Protein AF-M5TJN1-F1 (afdb_monomer)

Solvent-accessible surface area (backbone atoms only — not comparable to full-atom values): 5564 Å² total; per-residue (Å²): 117,51,78,50,68,76,86,79,64,34,39,37,39,43,42,77,52,97,48,26,42,42,32,44,28,26,47,66,86,42,92,54,30,13,76,80,42,89,74,67,47,61,48,73,46,57,64,73,64,58,58,75,75,43,52,65,66,78,66,35,85,92,54,64,68,77,66,34,54,50,44,39,34,28,45,74,90,48,97,54,77,46,61,45,79,52,87,73,68,94,88,123

Nearest PDB structures (foldseek):
  5o3x-assembly1_A  TM=6.862E-01  e=8.440E+00  Gypsophila vaccaria
  2jfd-assembly2_B  TM=2.759E-01  e=2.138E+00  Homo sapiens

Structure (mmCIF, N/CA/C/O backbone):
data_AF-M5TJN1-F1
#
_entry.id   AF-M5TJN1-F1
#
loop_
_atom_site.group_PDB
_atom_site.id
_atom_site.type_symbol
_atom_site.label_atom_id
_atom_site.label_alt_id
_atom_site.label_c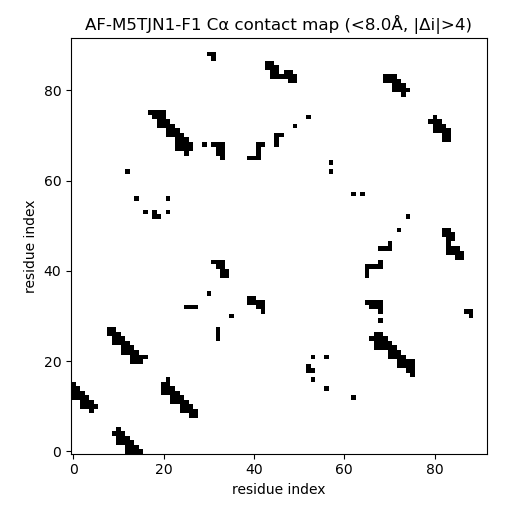omp_id
_atom_site.label_asym_id
_atom_site.label_entity_id
_atom_site.label_seq_id
_atom_site.pdbx_PDB_ins_code
_atom_site.Cartn_x
_atom_site.Cartn_y
_atom_site.Cartn_z
_atom_site.occupancy
_atom_site.B_iso_or_equiv
_atom_site.auth_seq_id
_atom_site.auth_comp_id
_atom_site.auth_asym_id
_atom_site.auth_atom_id
_atom_site.pdbx_PDB_model_num
ATOM 1 N N . MET A 1 1 ? 5.744 -6.342 14.456 1.00 79.06 1 MET A N 1
ATOM 2 C CA . MET A 1 1 ? 5.882 -6.359 12.987 1.00 79.06 1 MET A CA 1
ATOM 3 C C . MET A 1 1 ? 6.163 -7.782 12.550 1.00 79.06 1 MET A C 1
ATOM 5 O O . MET A 1 1 ? 6.899 -8.470 13.249 1.00 79.06 1 MET A O 1
ATOM 9 N N . SER A 1 2 ? 5.587 -8.202 11.429 1.00 87.06 2 SER A N 1
ATOM 10 C CA . SER A 1 2 ? 5.869 -9.500 10.807 1.00 87.06 2 SER A CA 1
ATOM 11 C C . SER A 1 2 ? 6.205 -9.292 9.335 1.00 87.06 2 SER A C 1
ATOM 13 O O . SER A 1 2 ? 5.605 -8.429 8.695 1.00 87.06 2 SER A O 1
ATOM 15 N N . ALA A 1 3 ? 7.150 -10.071 8.811 1.00 89.50 3 ALA A N 1
ATOM 16 C CA . ALA A 1 3 ? 7.559 -10.039 7.411 1.00 89.50 3 ALA A CA 1
ATOM 17 C C . ALA A 1 3 ? 7.385 -11.424 6.782 1.00 89.50 3 ALA A C 1
ATOM 19 O O . ALA A 1 3 ? 7.702 -12.435 7.409 1.00 89.50 3 ALA A O 1
ATOM 20 N N . ILE A 1 4 ? 6.906 -11.457 5.543 1.00 93.19 4 ILE A N 1
ATOM 21 C CA . ILE A 1 4 ? 6.813 -12.659 4.717 1.00 93.19 4 ILE A CA 1
ATOM 22 C C . ILE A 1 4 ? 7.595 -12.372 3.441 1.00 93.19 4 ILE A C 1
ATOM 24 O O . ILE A 1 4 ? 7.367 -11.356 2.789 1.00 93.19 4 ILE A O 1
ATOM 28 N N . LYS A 1 5 ? 8.527 -13.261 3.101 1.00 93.25 5 LYS A N 1
ATOM 29 C CA . LYS A 1 5 ? 9.319 -13.193 1.872 1.00 93.25 5 LYS A CA 1
ATOM 30 C C . LYS A 1 5 ? 9.207 -14.530 1.162 1.00 93.25 5 LYS A C 1
ATOM 32 O O . LYS A 1 5 ? 9.377 -15.564 1.806 1.00 93.25 5 LYS A O 1
ATOM 37 N N . ASN A 1 6 ? 8.946 -14.522 -0.141 1.00 92.56 6 ASN A N 1
ATOM 38 C CA . ASN A 1 6 ? 8.830 -15.768 -0.909 1.00 92.56 6 ASN A CA 1
ATOM 39 C C . ASN A 1 6 ? 10.187 -16.320 -1.394 1.00 92.56 6 ASN A C 1
ATOM 41 O O . ASN A 1 6 ? 10.236 -17.385 -2.002 1.00 92.56 6 ASN A O 1
ATOM 45 N N . GLY A 1 7 ? 11.284 -15.594 -1.150 1.00 92.12 7 GLY A N 1
ATOM 46 C CA . GLY A 1 7 ? 12.628 -15.957 -1.615 1.00 92.12 7 GLY A CA 1
ATOM 47 C C . GLY A 1 7 ? 12.880 -15.701 -3.106 1.00 92.12 7 GLY A C 1
ATOM 48 O O . GLY A 1 7 ? 13.975 -15.979 -3.581 1.00 92.12 7 GLY A O 1
ATOM 49 N N . CYS A 1 8 ? 11.902 -15.148 -3.826 1.00 92.00 8 CYS A N 1
ATOM 50 C CA . CYS A 1 8 ? 11.947 -14.857 -5.262 1.00 92.00 8 CYS A CA 1
ATOM 51 C C . CYS A 1 8 ? 11.708 -13.367 -5.575 1.00 92.00 8 CYS A C 1
ATOM 53 O O . CYS A 1 8 ? 11.427 -13.013 -6.714 1.00 92.00 8 CYS A O 1
ATOM 55 N N . GLY A 1 9 ? 11.838 -12.495 -4.571 1.00 91.25 9 GLY A N 1
ATOM 56 C CA . GLY A 1 9 ? 11.747 -11.041 -4.727 1.00 91.25 9 GLY A CA 1
ATOM 57 C C . GLY A 1 9 ? 10.449 -10.410 -4.22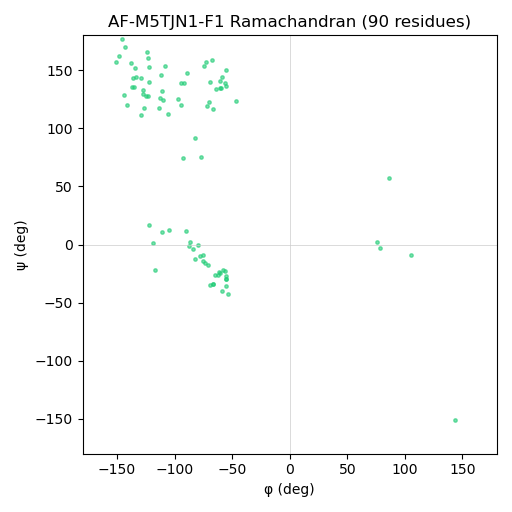6 1.00 91.25 9 GLY A C 1
ATOM 58 O O . GLY A 1 9 ? 10.414 -9.188 -4.127 1.00 91.25 9 GLY A O 1
ATOM 59 N N . ASP A 1 10 ? 9.429 -11.191 -3.851 1.00 95.81 10 ASP A N 1
ATOM 60 C CA . ASP A 1 10 ? 8.201 -10.628 -3.281 1.00 95.81 10 ASP A CA 1
ATOM 61 C C . ASP A 1 10 ? 8.275 -10.553 -1.758 1.00 95.81 10 ASP A C 1
ATOM 63 O O . ASP A 1 10 ? 8.722 -11.488 -1.075 1.00 95.81 10 ASP A O 1
ATOM 67 N N . GLU A 1 11 ? 7.780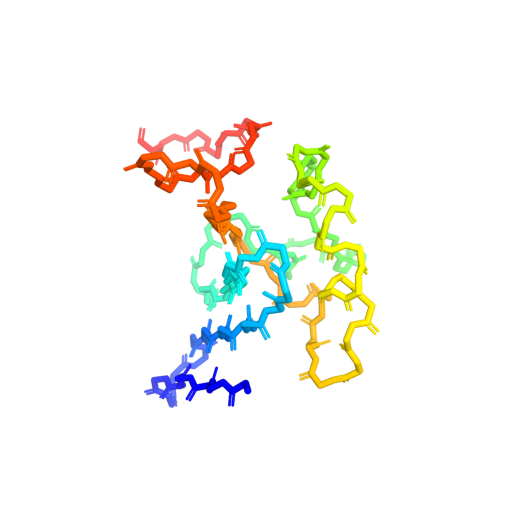 -9.440 -1.226 1.00 96.06 11 GLU A N 1
ATOM 68 C CA . GLU A 1 11 ? 7.819 -9.128 0.194 1.00 96.06 11 GLU A CA 1
ATOM 69 C C . GLU A 1 11 ? 6.484 -8.565 0.679 1.00 96.06 11 GLU A C 1
ATOM 71 O O . GLU A 1 11 ? 5.825 -7.779 0.001 1.00 96.06 11 GLU A O 1
ATOM 76 N N . LEU A 1 12 ? 6.106 -8.927 1.899 1.00 95.44 12 LEU A N 1
ATOM 77 C CA . LEU A 1 12 ? 4.969 -8.356 2.605 1.00 95.44 12 LEU A CA 1
ATOM 78 C C . LEU A 1 12 ? 5.371 -8.052 4.040 1.00 95.44 12 LEU A C 1
ATOM 80 O O . LEU A 1 12 ? 5.971 -8.888 4.718 1.00 95.44 12 LEU A O 1
ATOM 84 N N . PHE A 1 13 ? 4.987 -6.875 4.519 1.00 96.06 13 PHE A N 1
ATOM 85 C CA . PHE A 1 13 ? 5.212 -6.458 5.892 1.00 96.06 13 PHE A CA 1
ATOM 86 C C . PHE A 1 13 ? 3.915 -5.993 6.535 1.00 96.06 13 PHE A C 1
ATOM 88 O O . PHE A 1 13 ? 3.229 -5.133 5.990 1.00 96.06 13 PHE A O 1
ATOM 95 N N . ALA A 1 14 ? 3.615 -6.528 7.718 1.00 96.56 14 ALA A N 1
ATOM 96 C CA . ALA A 1 14 ? 2.473 -6.126 8.531 1.00 96.56 14 ALA A CA 1
ATOM 97 C C . ALA A 1 14 ? 2.935 -5.384 9.795 1.00 96.56 14 ALA A C 1
ATOM 99 O O . ALA A 1 14 ? 3.713 -5.915 10.604 1.00 96.56 14 ALA A O 1
ATOM 100 N N . HIS A 1 15 ? 2.421 -4.169 9.985 1.00 97.12 15 HIS A N 1
ATOM 101 C CA . HIS A 1 15 ? 2.619 -3.334 11.165 1.00 97.12 15 HIS A CA 1
ATOM 102 C C . HIS A 1 15 ? 1.292 -3.163 11.904 1.00 97.12 15 HIS A C 1
ATOM 104 O O . HIS A 1 15 ? 0.330 -2.603 11.385 1.00 97.12 15 HIS A O 1
ATOM 110 N N . PHE A 1 16 ? 1.250 -3.650 13.140 1.00 95.75 16 PHE A N 1
ATOM 111 C CA . PHE A 1 16 ? 0.144 -3.406 14.056 1.00 95.75 16 PHE A CA 1
ATOM 112 C C . PHE A 1 16 ? 0.493 -2.207 14.927 1.00 95.75 16 PHE A C 1
ATOM 114 O O . PHE A 1 16 ? 1.494 -2.235 15.643 1.00 95.75 16 PHE A O 1
ATOM 121 N N . VAL A 1 17 ? -0.333 -1.174 14.852 1.00 94.69 17 VAL A N 1
ATOM 122 C CA . VAL A 1 17 ? -0.225 0.059 15.635 1.00 94.69 17 VAL A CA 1
ATOM 123 C C . VAL A 1 17 ? -1.540 0.282 16.390 1.00 94.69 17 VAL A C 1
ATOM 125 O O . VAL A 1 17 ? -2.545 -0.341 16.046 1.00 94.69 17 VAL A O 1
ATOM 128 N N . PRO A 1 18 ? -1.603 1.179 17.391 1.00 96.25 18 PRO A N 1
ATOM 129 C CA . PRO A 1 18 ? -2.854 1.431 18.115 1.00 96.25 18 PRO A CA 1
ATOM 130 C C . PRO A 1 18 ? -4.040 1.821 17.214 1.00 96.25 18 PRO A C 1
ATOM 132 O O . PRO A 1 18 ? -5.183 1.517 17.540 1.00 96.25 18 PRO A O 1
ATOM 135 N N . GLY A 1 19 ? -3.771 2.463 16.071 1.00 95.38 19 GLY A N 1
ATOM 136 C CA . GLY A 1 19 ? -4.786 2.839 15.083 1.00 95.38 19 GLY A CA 1
ATOM 137 C C . GLY A 1 19 ? -5.314 1.693 14.2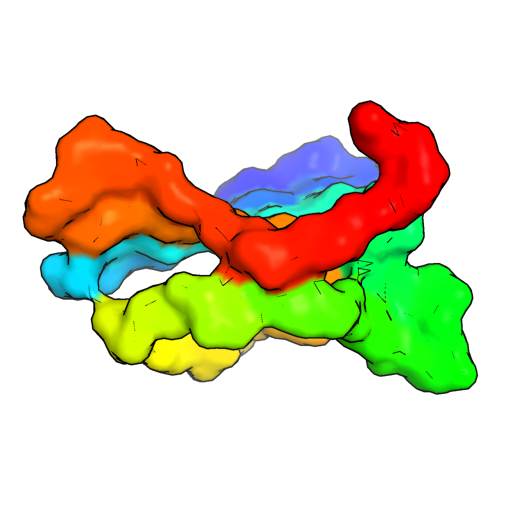14 1.00 95.38 19 GLY A C 1
ATOM 138 O O . GLY A 1 19 ? -6.347 1.869 13.575 1.00 95.38 19 GLY A O 1
ATOM 139 N N . GLY A 1 20 ? -4.654 0.528 14.185 1.00 97.62 20 GLY A N 1
ATOM 140 C CA . GLY A 1 20 ? -5.076 -0.619 13.379 1.00 97.62 20 GLY A CA 1
ATOM 141 C C . GLY A 1 20 ? -3.919 -1.425 12.790 1.00 97.62 20 GLY A C 1
ATOM 142 O O . GLY A 1 20 ? -2.822 -1.487 13.349 1.00 97.62 20 GLY A O 1
ATOM 143 N N . CYS A 1 21 ? -4.165 -2.052 11.642 1.00 97.81 21 CYS A N 1
ATOM 144 C CA . CYS A 1 21 ? -3.159 -2.808 10.902 1.00 97.81 21 CYS A CA 1
ATOM 145 C C . CYS A 1 21 ? -2.848 -2.118 9.575 1.00 97.81 21 CYS A C 1
ATOM 147 O O . CYS A 1 21 ? -3.754 -1.867 8.782 1.00 97.81 21 CYS A O 1
ATOM 149 N N . PHE A 1 22 ? -1.568 -1.853 9.335 1.00 98.00 22 PHE A N 1
ATOM 150 C CA . PHE A 1 22 ? -1.044 -1.391 8.059 1.00 98.00 22 PHE A CA 1
ATOM 151 C C . PHE A 1 22 ? -0.194 -2.490 7.439 1.00 98.00 22 PHE A C 1
ATOM 153 O O . PHE A 1 22 ? 0.669 -3.072 8.101 1.00 98.00 22 PHE A O 1
ATOM 160 N N . ILE A 1 23 ? -0.425 -2.765 6.163 1.00 97.75 23 ILE A N 1
ATOM 161 C CA . ILE A 1 23 ? 0.340 -3.736 5.398 1.00 97.75 23 ILE A CA 1
ATOM 162 C C . ILE A 1 23 ? 0.880 -3.037 4.161 1.00 97.75 23 ILE A C 1
ATOM 164 O O . ILE A 1 23 ? 0.118 -2.456 3.389 1.00 97.75 23 ILE A O 1
ATOM 168 N N . LYS A 1 24 ? 2.190 -3.149 3.948 1.00 96.81 24 LYS A N 1
ATOM 169 C CA . LYS A 1 24 ? 2.813 -2.814 2.668 1.00 96.81 24 LYS A CA 1
ATOM 170 C C . LYS A 1 24 ? 3.337 -4.074 2.007 1.00 96.81 24 LYS A C 1
ATOM 172 O O . LYS A 1 24 ? 3.816 -4.986 2.687 1.00 96.81 24 LYS A O 1
ATOM 177 N N . GLY A 1 25 ? 3.276 -4.113 0.687 1.00 97.19 25 GLY A N 1
ATOM 178 C CA . GLY A 1 25 ? 3.844 -5.210 -0.072 1.00 97.19 25 GLY A CA 1
ATOM 179 C C . GLY A 1 25 ? 4.586 -4.741 -1.305 1.00 97.19 25 GLY A C 1
ATOM 180 O O . GLY A 1 25 ? 4.350 -3.656 -1.842 1.00 97.19 25 GLY A O 1
ATOM 181 N N . PHE A 1 26 ? 5.505 -5.592 -1.724 1.00 97.56 26 PHE A N 1
ATOM 182 C CA . PHE A 1 26 ? 6.299 -5.454 -2.922 1.00 97.56 26 PHE A CA 1
ATOM 183 C C . PHE A 1 26 ? 6.155 -6.735 -3.734 1.00 97.56 26 PHE A C 1
ATOM 185 O O . PHE A 1 26 ? 6.518 -7.811 -3.265 1.00 97.56 26 PHE A O 1
ATOM 192 N N . ALA A 1 27 ? 5.604 -6.605 -4.935 1.00 96.31 27 ALA A N 1
ATOM 193 C CA . ALA A 1 27 ? 5.564 -7.659 -5.933 1.00 96.31 27 ALA A CA 1
ATOM 194 C C . ALA A 1 27 ? 6.591 -7.325 -7.020 1.00 96.31 27 ALA A C 1
ATOM 196 O O . ALA A 1 27 ? 6.428 -6.346 -7.756 1.00 96.31 27 ALA A O 1
ATOM 197 N N . HIS A 1 28 ? 7.653 -8.123 -7.107 1.00 92.88 28 HIS A N 1
ATOM 198 C CA . HIS A 1 28 ? 8.811 -7.867 -7.960 1.00 92.88 28 HIS A CA 1
ATOM 199 C C . HIS A 1 28 ? 8.422 -7.757 -9.440 1.00 92.88 28 HIS A C 1
ATOM 201 O O . HIS A 1 28 ? 8.890 -6.867 -10.150 1.00 92.88 28 HIS A O 1
ATOM 207 N N . GLU A 1 29 ? 7.496 -8.610 -9.880 1.00 93.38 29 GLU A N 1
ATOM 208 C CA . GLU A 1 29 ? 7.013 -8.674 -11.263 1.00 93.38 29 GLU A CA 1
ATOM 209 C C . GLU A 1 29 ? 5.850 -7.707 -11.559 1.00 93.38 29 GLU A C 1
ATOM 211 O O . GLU A 1 29 ? 5.336 -7.669 -12.679 1.00 93.38 29 GLU A O 1
ATOM 216 N N . SER A 1 30 ? 5.422 -6.898 -10.580 1.00 94.69 30 SER A N 1
ATOM 217 C CA . SER A 1 30 ? 4.279 -5.997 -10.750 1.00 94.69 30 SER A CA 1
ATOM 218 C C . SER A 1 30 ? 4.506 -4.984 -11.865 1.00 94.69 30 SER A C 1
ATOM 220 O O . SER A 1 30 ? 5.567 -4.367 -11.995 1.00 94.69 30 SER A O 1
ATOM 222 N N . LYS A 1 31 ? 3.450 -4.708 -12.636 1.00 93.81 31 LYS A N 1
ATOM 223 C CA . LYS A 1 31 ? 3.491 -3.625 -13.619 1.00 93.81 31 LYS A CA 1
ATOM 224 C C . LYS A 1 31 ? 3.648 -2.247 -12.982 1.00 93.81 31 LYS A C 1
ATOM 226 O O . LYS A 1 31 ? 4.203 -1.374 -13.645 1.00 93.81 31 LYS A O 1
ATOM 231 N N . MET A 1 32 ? 3.206 -2.094 -11.737 1.00 95.06 32 MET A N 1
ATOM 232 C CA . MET A 1 32 ? 3.290 -0.867 -10.944 1.00 95.06 32 MET A CA 1
ATOM 233 C C . MET A 1 32 ? 4.587 -0.787 -10.121 1.00 95.06 32 MET A C 1
ATOM 235 O O . MET A 1 32 ? 4.713 0.066 -9.246 1.00 95.06 32 MET A O 1
ATOM 239 N N . THR A 1 33 ? 5.563 -1.669 -10.378 1.00 95.75 33 THR A N 1
ATOM 240 C CA . THR A 1 33 ? 6.840 -1.659 -9.658 1.00 95.75 33 THR A CA 1
ATOM 241 C C . THR A 1 33 ? 7.607 -0.342 -9.851 1.00 95.75 33 THR A C 1
ATOM 243 O O . THR A 1 33 ? 7.754 0.125 -10.989 1.00 95.75 33 THR A O 1
ATOM 246 N N . PRO A 1 34 ? 8.155 0.251 -8.772 1.00 96.44 34 PRO A N 1
ATOM 247 C CA . PRO A 1 34 ? 8.921 1.494 -8.849 1.00 96.44 34 PRO A CA 1
ATOM 248 C C . PRO A 1 34 ? 10.182 1.374 -9.708 1.00 96.44 34 PRO A C 1
ATOM 250 O O . PRO A 1 34 ? 10.656 2.363 -10.268 1.00 96.44 34 PRO A O 1
ATOM 253 N N . PHE A 1 35 ? 10.701 0.155 -9.861 1.00 95.69 35 PHE A N 1
ATOM 254 C CA . PHE A 1 35 ? 11.932 -0.141 -10.592 1.00 95.69 35 PHE A CA 1
ATOM 255 C C . PHE A 1 35 ? 11.766 -0.191 -12.119 1.00 95.69 35 PHE A C 1
ATOM 257 O O . PHE A 1 35 ? 12.748 -0.382 -12.832 1.00 95.69 35 PHE A O 1
ATOM 264 N N . LYS A 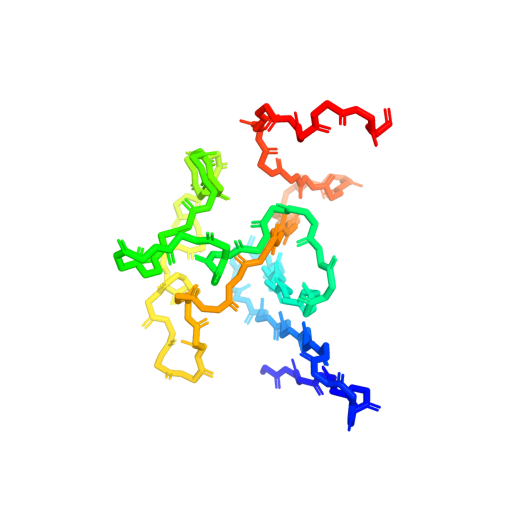1 36 ? 10.554 0.023 -12.654 1.00 93.19 36 LYS A N 1
ATOM 265 C CA . LYS A 1 36 ? 10.347 0.214 -14.104 1.00 93.19 36 LYS A CA 1
ATOM 266 C C . LYS A 1 36 ? 10.807 1.580 -14.616 1.00 93.19 36 LYS A C 1
ATOM 268 O O . LYS A 1 36 ? 10.924 1.763 -15.827 1.00 93.19 36 LYS A O 1
ATOM 273 N N . ARG A 1 37 ? 11.024 2.547 -13.722 1.00 92.06 37 ARG A N 1
ATOM 274 C CA . ARG A 1 37 ? 11.492 3.901 -14.047 1.00 92.06 37 ARG A CA 1
ATOM 275 C C . ARG A 1 37 ? 12.944 4.069 -13.596 1.00 92.06 37 ARG A C 1
ATOM 277 O O . ARG A 1 37 ? 13.387 3.400 -12.666 1.00 92.06 37 ARG A O 1
ATOM 284 N N . ASN A 1 38 ? 13.680 4.961 -14.260 1.00 93.44 38 ASN A N 1
ATOM 285 C CA . ASN A 1 38 ? 15.037 5.341 -13.867 1.00 93.44 38 ASN A CA 1
ATOM 286 C C . ASN A 1 38 ? 15.144 6.880 -13.785 1.00 93.44 38 ASN A C 1
ATOM 288 O O . ASN A 1 38 ? 15.063 7.526 -14.834 1.00 93.44 38 ASN A O 1
ATOM 292 N N . PRO A 1 39 ? 15.303 7.477 -12.586 1.00 94.38 39 PRO A N 1
ATOM 293 C CA . PRO A 1 39 ? 15.445 6.811 -11.283 1.00 94.38 39 PRO A CA 1
ATOM 294 C C . PRO A 1 39 ? 14.161 6.076 -10.839 1.00 94.38 39 PRO A C 1
ATOM 296 O O . PRO A 1 39 ? 13.081 6.405 -11.341 1.00 94.38 39 PRO A O 1
ATOM 299 N N . PRO A 1 40 ? 14.255 5.093 -9.915 1.00 96.38 40 PRO A N 1
ATOM 300 C CA . PRO A 1 40 ? 13.083 4.418 -9.368 1.00 96.38 40 PRO A CA 1
ATOM 301 C C . PRO A 1 40 ? 12.093 5.413 -8.769 1.00 96.38 40 PRO A C 1
ATOM 303 O O . PRO A 1 40 ? 12.483 6.339 -8.055 1.00 96.38 40 PRO A O 1
ATOM 306 N N . GLN A 1 41 ? 10.810 5.215 -9.050 1.00 96.88 41 GLN A N 1
ATOM 307 C CA . GLN A 1 41 ? 9.755 6.104 -8.580 1.00 96.88 41 GLN A CA 1
ATOM 308 C C . GLN A 1 41 ? 8.510 5.298 -8.242 1.00 96.88 41 GLN A C 1
ATOM 310 O O . GLN A 1 41 ? 8.026 4.532 -9.071 1.00 96.88 41 GLN A O 1
ATOM 315 N N . LEU A 1 42 ? 7.983 5.509 -7.037 1.00 97.00 42 LEU A N 1
ATOM 316 C CA . LEU A 1 42 ? 6.735 4.905 -6.583 1.00 97.00 42 LEU A CA 1
ATOM 317 C C . LEU A 1 42 ? 5.582 5.211 -7.538 1.00 97.00 42 LEU A C 1
ATOM 319 O O . LEU A 1 42 ? 5.550 6.258 -8.194 1.00 97.00 42 LEU A O 1
ATOM 323 N N . TRP A 1 43 ? 4.628 4.285 -7.591 1.00 96.56 43 TRP A N 1
ATOM 324 C CA . TRP A 1 43 ? 3.418 4.497 -8.364 1.00 96.56 43 TRP A CA 1
ATOM 325 C C . TRP A 1 43 ? 2.666 5.736 -7.842 1.00 96.56 43 TRP A C 1
ATOM 327 O O . TRP A 1 43 ? 2.564 5.906 -6.621 1.00 96.56 43 TRP A O 1
ATOM 337 N N . PRO A 1 44 ? 2.181 6.631 -8.723 1.00 96.06 44 PRO A N 1
ATOM 338 C CA . PRO A 1 44 ? 1.472 7.832 -8.292 1.00 96.06 44 PRO A CA 1
ATOM 339 C C . PRO A 1 44 ? 0.266 7.499 -7.406 1.00 96.06 44 PRO A C 1
ATOM 341 O O . PRO A 1 44 ? -0.454 6.542 -7.676 1.00 96.06 44 PRO A O 1
ATOM 344 N N . GLY A 1 45 ? 0.061 8.278 -6.343 1.00 96.12 45 GLY A N 1
ATOM 345 C CA . GLY A 1 45 ? -1.076 8.118 -5.433 1.00 96.12 45 GLY A CA 1
ATOM 346 C C . GLY A 1 45 ? -0.961 6.979 -4.413 1.00 96.12 45 GLY A C 1
ATOM 347 O O . GLY A 1 45 ? -1.835 6.839 -3.563 1.00 96.12 45 GLY A O 1
ATOM 348 N N . LEU A 1 46 ? 0.111 6.173 -4.446 1.00 96.44 46 LEU A N 1
ATOM 349 C CA . LEU A 1 46 ? 0.212 4.934 -3.662 1.00 96.44 46 LEU A CA 1
ATOM 350 C C . LEU A 1 46 ? 0.006 5.115 -2.152 1.00 96.44 46 LEU A C 1
ATOM 352 O O . LEU A 1 46 ? -0.431 4.176 -1.495 1.00 96.44 46 LEU A O 1
ATOM 356 N N . PHE A 1 47 ? 0.292 6.290 -1.593 1.00 96.75 47 PHE A N 1
ATOM 357 C CA . PHE A 1 47 ? 0.113 6.559 -0.164 1.00 96.75 47 PHE A CA 1
ATOM 358 C C . PHE A 1 47 ? -0.885 7.683 0.139 1.00 96.75 47 PHE A C 1
ATOM 360 O O . PHE A 1 47 ? -1.104 7.984 1.310 1.00 96.75 47 PHE A O 1
ATOM 367 N N . ASP A 1 48 ? -1.505 8.287 -0.876 1.00 96.38 48 ASP A N 1
ATOM 368 C CA . ASP A 1 48 ? -2.288 9.521 -0.716 1.00 96.38 48 ASP A CA 1
ATOM 369 C C . ASP A 1 48 ? -3.552 9.295 0.128 1.00 96.38 48 ASP A C 1
ATOM 371 O O . ASP A 1 48 ? -3.937 10.154 0.921 1.00 96.38 48 ASP A O 1
ATOM 375 N N . SER A 1 49 ? -4.161 8.110 0.016 1.00 96.69 49 SER A N 1
ATOM 376 C CA . SER A 1 49 ? -5.353 7.726 0.786 1.00 96.69 49 SER A CA 1
ATOM 377 C C . SER A 1 49 ? -5.031 7.100 2.151 1.00 96.69 49 SER A C 1
ATOM 379 O O . SER A 1 49 ? -5.956 6.736 2.879 1.00 96.69 49 SER A O 1
ATOM 381 N N . VAL A 1 50 ? -3.751 6.934 2.520 1.00 97.12 50 VAL A N 1
ATOM 382 C CA . VAL A 1 50 ? -3.370 6.265 3.775 1.00 97.12 50 VAL A CA 1
ATOM 383 C C . VAL A 1 50 ? -3.742 7.153 4.971 1.00 97.12 50 VAL A C 1
ATOM 385 O O . VAL A 1 50 ? -3.252 8.279 5.081 1.00 97.12 50 VAL A O 1
ATOM 388 N N . PRO A 1 51 ? -4.559 6.664 5.924 1.00 97.25 51 PRO A N 1
ATOM 389 C CA . PRO A 1 51 ? -4.946 7.446 7.090 1.00 97.25 51 PRO A CA 1
ATOM 390 C C . PRO A 1 51 ? -3.748 7.903 7.926 1.00 97.25 51 PRO A C 1
ATOM 392 O O . PRO A 1 51 ? -2.814 7.138 8.175 1.00 97.25 51 PRO A O 1
ATOM 395 N N . ASN A 1 52 ? -3.836 9.110 8.494 1.00 96.62 52 ASN A N 1
ATOM 396 C CA . ASN A 1 52 ? -2.795 9.671 9.365 1.00 96.62 52 ASN A CA 1
ATOM 397 C C . ASN A 1 52 ? -2.479 8.791 10.597 1.00 96.62 52 ASN A C 1
ATOM 399 O O . ASN A 1 52 ? -1.381 8.857 11.147 1.00 96.62 52 ASN A O 1
ATOM 403 N N . ALA A 1 53 ? -3.404 7.913 11.004 1.00 97.06 53 ALA A N 1
ATOM 404 C CA . ALA A 1 53 ? -3.167 6.896 12.033 1.00 97.06 53 ALA A CA 1
ATOM 405 C C . ALA A 1 53 ? -1.969 5.971 11.716 1.00 97.06 53 ALA A C 1
ATOM 407 O O . ALA A 1 53 ? -1.365 5.412 12.631 1.00 97.06 53 ALA A O 1
ATOM 408 N N . PHE A 1 54 ? -1.593 5.849 10.439 1.00 97.50 54 PHE A N 1
ATOM 409 C CA . PHE A 1 54 ? -0.466 5.050 9.959 1.00 97.50 54 PHE A CA 1
ATOM 410 C C . PHE A 1 54 ? 0.757 5.886 9.559 1.00 97.50 54 PHE A C 1
ATOM 412 O O . PHE A 1 54 ? 1.704 5.339 8.999 1.00 97.50 54 PHE A O 1
ATOM 419 N N . ALA A 1 55 ? 0.817 7.179 9.906 1.00 95.19 55 ALA A N 1
ATOM 420 C CA . ALA A 1 55 ? 1.984 8.025 9.623 1.00 95.19 55 ALA A CA 1
ATOM 421 C C . ALA A 1 55 ? 3.293 7.436 10.187 1.00 95.19 55 ALA A C 1
ATOM 423 O O . ALA A 1 55 ? 4.336 7.496 9.541 1.00 95.19 55 ALA A O 1
ATOM 424 N N . HIS A 1 56 ? 3.234 6.786 11.355 1.00 93.75 56 HIS A N 1
ATOM 425 C CA . HIS A 1 56 ? 4.379 6.067 11.926 1.00 93.75 56 HIS A CA 1
ATOM 426 C C . HIS A 1 56 ? 4.780 4.846 11.091 1.00 93.75 56 HIS A C 1
ATOM 428 O O . HIS A 1 56 ? 5.959 4.541 10.990 1.00 93.75 56 HIS A O 1
ATOM 434 N N . SER A 1 57 ? 3.819 4.164 10.459 1.00 95.94 57 SER A N 1
ATOM 435 C CA . SER A 1 57 ? 4.107 3.022 9.584 1.00 95.94 57 SER A CA 1
ATOM 436 C C . SER A 1 57 ? 4.808 3.451 8.295 1.00 95.94 57 SER A C 1
ATOM 438 O O . SER A 1 57 ? 5.692 2.743 7.830 1.00 95.94 57 SER A O 1
ATOM 440 N N . LEU A 1 58 ? 4.474 4.626 7.750 1.00 95.00 58 LEU A N 1
ATOM 441 C CA . LEU A 1 58 ? 5.148 5.188 6.571 1.00 95.00 58 LEU A CA 1
ATOM 442 C C . LEU A 1 58 ? 6.578 5.672 6.854 1.00 95.00 58 LEU A C 1
ATOM 444 O O . LEU A 1 58 ? 7.353 5.850 5.922 1.00 95.00 58 LEU A O 1
ATOM 448 N N . ASN A 1 59 ? 6.930 5.876 8.124 1.00 94.19 59 ASN A N 1
ATOM 449 C CA . ASN A 1 59 ? 8.264 6.298 8.555 1.00 94.19 59 ASN A CA 1
ATOM 450 C C . ASN A 1 59 ? 9.014 5.192 9.317 1.00 94.19 59 ASN A C 1
ATOM 452 O O . ASN A 1 59 ? 10.039 5.467 9.936 1.00 94.19 59 ASN A O 1
ATOM 456 N N . GLU A 1 60 ? 8.500 3.960 9.309 1.00 94.38 60 GLU A N 1
ATOM 457 C CA . GLU A 1 60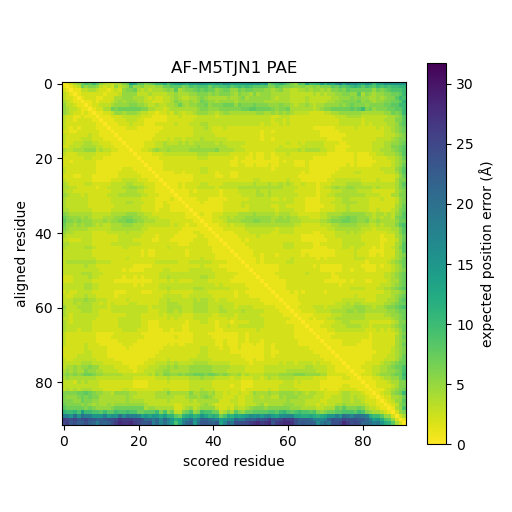 ? 9.090 2.829 10.026 1.00 94.38 60 GLU A CA 1
ATOM 458 C C . GLU A 1 60 ? 10.453 2.458 9.411 1.00 94.38 60 GLU A C 1
ATOM 460 O O . GLU A 1 60 ? 10.486 2.016 8.261 1.00 94.38 60 GLU A O 1
ATOM 465 N N . PRO A 1 61 ? 11.579 2.577 10.143 1.00 92.56 61 PRO A N 1
ATOM 466 C CA . PRO A 1 61 ? 12.909 2.311 9.589 1.00 92.56 61 PRO A CA 1
ATOM 467 C C . PRO A 1 61 ? 13.109 0.880 9.083 1.00 92.56 61 PRO A C 1
ATOM 469 O O . PRO A 1 61 ? 13.959 0.641 8.228 1.00 92.56 61 PRO A O 1
ATOM 472 N N . ALA A 1 62 ? 12.347 -0.084 9.606 1.00 90.06 62 ALA A N 1
ATOM 473 C CA . ALA A 1 62 ? 12.405 -1.465 9.147 1.00 90.06 62 ALA A CA 1
ATOM 474 C C . ALA A 1 62 ? 11.705 -1.693 7.790 1.00 90.06 62 ALA A C 1
ATOM 476 O O . ALA A 1 62 ? 11.810 -2.784 7.223 1.00 90.06 62 ALA A O 1
ATOM 477 N N . PHE A 1 63 ? 10.976 -0.702 7.265 1.00 92.50 63 PHE A N 1
ATOM 478 C CA . PHE A 1 63 ? 10.307 -0.776 5.971 1.00 92.50 63 PHE A CA 1
ATOM 479 C C . PHE A 1 63 ? 11.139 -0.121 4.870 1.00 92.50 63 PHE A C 1
ATOM 481 O O . PHE A 1 63 ? 11.431 1.070 4.906 1.00 92.50 63 PHE A O 1
ATOM 488 N N . ASP A 1 64 ? 11.404 -0.875 3.804 1.00 93.81 64 ASP A N 1
ATOM 489 C CA . ASP A 1 64 ? 11.906 -0.306 2.551 1.00 93.81 64 ASP A CA 1
ATOM 490 C C . ASP A 1 64 ? 10.760 0.360 1.770 1.00 93.81 64 ASP A C 1
ATOM 492 O O . ASP A 1 64 ? 10.196 -0.222 0.847 1.00 93.81 64 ASP A O 1
ATOM 496 N N . ILE A 1 65 ? 10.312 1.539 2.203 1.00 94.94 65 ILE A N 1
ATOM 497 C CA . ILE A 1 65 ? 9.185 2.251 1.575 1.00 94.94 65 ILE A CA 1
ATOM 498 C C . ILE A 1 65 ? 9.368 2.444 0.056 1.00 94.94 65 ILE A C 1
ATOM 500 O O . ILE A 1 65 ? 8.400 2.187 -0.666 1.00 94.94 65 ILE A O 1
ATOM 504 N N . PRO A 1 66 ? 10.559 2.810 -0.466 1.00 95.19 66 PRO A N 1
ATOM 505 C CA . PRO A 1 66 ? 10.803 2.871 -1.908 1.00 95.19 66 PRO A CA 1
ATOM 506 C C . PRO A 1 66 ? 10.513 1.571 -2.670 1.00 95.19 66 PRO A C 1
ATOM 508 O O . PRO A 1 66 ? 10.109 1.648 -3.826 1.00 95.19 66 PRO A O 1
ATOM 511 N N . ALA A 1 67 ? 10.656 0.398 -2.045 1.00 96.06 67 ALA A N 1
ATOM 512 C CA . ALA A 1 67 ? 10.226 -0.889 -2.593 1.00 96.06 67 ALA A CA 1
ATOM 513 C C . ALA A 1 67 ? 8.798 -1.234 -2.129 1.00 96.06 67 ALA A C 1
ATOM 515 O O . ALA A 1 67 ? 8.581 -2.083 -1.256 1.00 96.06 67 ALA A O 1
ATOM 516 N N . THR A 1 68 ? 7.804 -0.553 -2.706 1.00 97.50 68 THR A N 1
ATOM 517 C CA . THR A 1 68 ? 6.378 -0.812 -2.445 1.00 97.50 68 THR A CA 1
ATOM 518 C C . THR A 1 68 ? 5.583 -0.779 -3.745 1.00 97.50 68 THR A C 1
ATOM 520 O O . THR A 1 68 ? 5.765 0.113 -4.570 1.00 97.50 68 THR A O 1
ATOM 523 N N . THR A 1 69 ? 4.693 -1.753 -3.920 1.00 97.38 69 THR A N 1
ATOM 524 C CA . THR A 1 69 ? 3.770 -1.841 -5.063 1.00 97.38 69 THR A CA 1
ATOM 525 C C . THR A 1 69 ? 2.310 -1.756 -4.651 1.00 97.38 69 THR A C 1
ATOM 527 O O . THR A 1 69 ? 1.473 -1.428 -5.480 1.00 97.38 69 THR A O 1
ATOM 530 N N . PHE A 1 70 ? 1.992 -2.068 -3.394 1.00 97.12 70 PHE A N 1
ATOM 531 C CA . PHE A 1 70 ? 0.652 -1.906 -2.842 1.00 97.12 70 PHE A CA 1
ATOM 532 C C . PHE A 1 70 ? 0.712 -1.639 -1.339 1.00 97.12 70 PHE A C 1
ATOM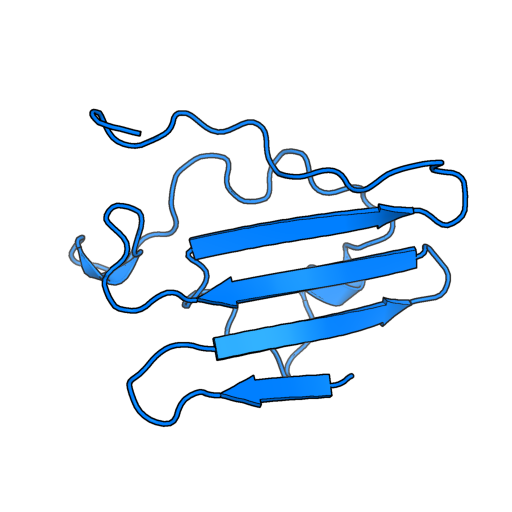 534 O O . PHE A 1 70 ? 1.656 -2.038 -0.647 1.00 97.12 70 PHE A O 1
ATOM 541 N N . VAL A 1 71 ? -0.349 -1.021 -0.834 1.00 97.69 71 VAL A N 1
ATOM 542 C CA . VAL A 1 71 ? -0.652 -0.937 0.592 1.00 97.69 71 VAL A CA 1
ATOM 543 C C . VAL A 1 71 ? -2.110 -1.277 0.828 1.00 97.69 71 VAL A C 1
ATOM 545 O O . VAL A 1 71 ? -2.980 -0.937 0.029 1.00 97.69 71 VAL A O 1
ATOM 548 N N . ILE A 1 72 ? -2.371 -1.941 1.943 1.00 98.00 72 ILE A N 1
ATOM 549 C CA . ILE A 1 72 ? -3.717 -2.137 2.468 1.00 98.00 72 ILE A CA 1
ATOM 550 C C . ILE A 1 72 ? -3.697 -1.836 3.958 1.00 98.00 72 ILE A C 1
ATOM 552 O O . ILE A 1 72 ? -2.678 -2.000 4.633 1.00 98.00 72 ILE A O 1
ATOM 556 N N . TRP A 1 73 ? -4.823 -1.402 4.491 1.00 98.38 73 TRP A N 1
ATOM 557 C CA . TRP A 1 73 ? -4.938 -1.112 5.909 1.00 98.38 73 TRP A CA 1
ATOM 558 C C . TRP A 1 73 ? -6.337 -1.388 6.416 1.00 98.38 73 TRP A C 1
ATOM 560 O O . TRP A 1 73 ? -7.296 -1.477 5.658 1.00 98.38 73 TRP A O 1
ATOM 570 N N . ARG A 1 74 ? -6.446 -1.506 7.729 1.00 98.50 74 ARG A N 1
ATOM 571 C CA . ARG A 1 74 ? -7.720 -1.549 8.431 1.00 98.50 74 ARG A CA 1
ATOM 572 C C . ARG A 1 74 ? -7.581 -0.762 9.719 1.00 98.50 74 ARG A C 1
ATOM 574 O O . ARG A 1 74 ? -6.729 -1.112 10.543 1.00 98.50 74 ARG A O 1
ATOM 581 N N . LEU A 1 75 ? -8.389 0.284 9.895 1.00 98.25 75 LEU A N 1
ATOM 582 C CA . LEU A 1 75 ? -8.466 0.974 11.181 1.00 98.25 75 LEU A CA 1
ATOM 583 C C . LEU A 1 75 ? -9.210 0.102 12.193 1.00 98.25 75 LEU A C 1
ATOM 585 O O . LEU A 1 75 ? -10.008 -0.763 11.837 1.00 98.25 75 LEU A O 1
ATOM 589 N N . THR A 1 76 ? -8.976 0.344 13.479 1.00 97.81 76 THR A N 1
ATOM 590 C CA . THR A 1 76 ? -9.713 -0.340 14.555 1.00 97.81 76 THR A CA 1
ATOM 591 C C . THR A 1 76 ? -11.215 -0.057 14.530 1.00 97.81 76 THR A C 1
ATOM 593 O O . THR A 1 76 ? -11.988 -0.886 15.003 1.00 97.81 76 THR A O 1
ATOM 596 N N . SER A 1 77 ? -11.620 1.088 13.976 1.00 96.94 77 SER A N 1
ATOM 597 C CA . SER A 1 77 ? -13.014 1.492 13.776 1.00 96.94 77 SER A CA 1
ATOM 598 C C . SER A 1 77 ? -13.668 0.901 12.529 1.00 96.94 77 SER A C 1
ATOM 600 O O . SER A 1 77 ? -14.879 1.037 12.384 1.00 96.94 77 SER A O 1
ATOM 602 N N . ASP A 1 78 ? -12.893 0.300 11.624 1.00 97.44 78 ASP A N 1
ATOM 603 C CA . A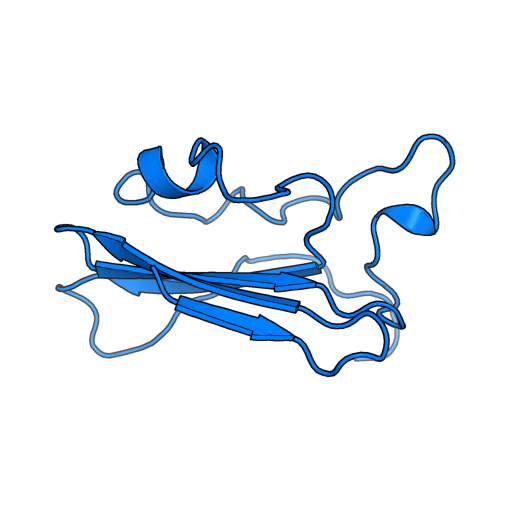SP A 1 78 ? -13.395 -0.110 10.316 1.00 97.44 78 ASP A CA 1
ATOM 604 C C . ASP A 1 78 ? -13.855 -1.573 10.328 1.00 97.44 78 ASP A C 1
ATOM 606 O O . ASP A 1 78 ? -13.179 -2.486 10.828 1.00 97.44 78 ASP A O 1
ATOM 610 N N . ASP A 1 79 ? -14.983 -1.823 9.669 1.00 96.31 79 ASP A N 1
ATOM 611 C CA . ASP A 1 79 ? -15.528 -3.170 9.478 1.00 96.31 79 ASP A CA 1
ATOM 612 C C . ASP A 1 79 ? -14.800 -3.962 8.376 1.00 96.31 79 ASP A C 1
ATOM 614 O O . ASP A 1 79 ? -14.994 -5.171 8.244 1.00 96.31 79 ASP A O 1
ATOM 618 N N . GLY A 1 80 ? -13.926 -3.310 7.603 1.00 97.44 80 GLY A N 1
ATOM 619 C CA . GLY A 1 80 ? -13.249 -3.895 6.448 1.00 97.44 80 GLY A CA 1
ATOM 620 C C . GLY A 1 80 ? -11.830 -3.377 6.232 1.00 97.44 80 GLY A C 1
ATOM 621 O O . GLY A 1 80 ? -11.338 -2.522 6.964 1.00 97.44 80 GLY A O 1
ATOM 622 N N . TRP A 1 81 ? -11.166 -3.947 5.228 1.00 98.12 81 TRP A N 1
ATOM 623 C CA . TRP A 1 81 ? -9.873 -3.472 4.741 1.00 98.12 81 TRP A CA 1
ATOM 624 C C . TRP A 1 81 ? -10.073 -2.433 3.641 1.00 98.12 81 TRP A C 1
ATOM 626 O O . TRP A 1 81 ? -11.000 -2.539 2.841 1.00 98.12 81 TRP A O 1
ATOM 636 N N . SER A 1 82 ? -9.145 -1.491 3.580 1.00 98.06 82 SER A N 1
ATOM 637 C CA . SER A 1 82 ? -9.061 -0.419 2.597 1.00 98.06 82 SER A CA 1
ATOM 638 C C . SER A 1 82 ? -7.709 -0.475 1.885 1.00 98.06 82 SER A C 1
ATOM 640 O O . SER A 1 82 ? -6.752 -1.080 2.377 1.00 98.06 82 SER A O 1
ATOM 642 N N . THR A 1 83 ? -7.627 0.152 0.717 1.00 97.00 83 THR A N 1
ATOM 643 C CA . THR A 1 83 ? -6.408 0.288 -0.089 1.00 97.00 83 THR A CA 1
ATOM 644 C C . THR A 1 83 ? -6.387 1.664 -0.745 1.00 97.00 83 THR A C 1
ATOM 646 O O . THR A 1 83 ? -7.371 2.400 -0.668 1.00 97.00 83 THR A O 1
ATOM 649 N N . SER A 1 84 ? -5.260 2.031 -1.346 1.00 92.19 84 SER A N 1
ATOM 650 C CA . SER A 1 84 ? -5.091 3.339 -1.975 1.00 92.19 84 SER A CA 1
ATOM 651 C C . SER A 1 84 ? -5.949 3.475 -3.223 1.00 92.19 84 SER A C 1
ATOM 653 O O . SER A 1 84 ? -6.047 2.549 -4.026 1.00 92.19 84 SER A O 1
ATOM 655 N N . GLU A 1 85 ? -6.536 4.655 -3.397 1.00 92.38 85 GLU A N 1
ATOM 656 C CA . GLU A 1 85 ? -7.277 5.014 -4.602 1.00 92.38 85 GLU A CA 1
ATOM 657 C C . GLU A 1 85 ? -6.277 5.472 -5.669 1.00 92.38 85 GLU A C 1
ATOM 659 O O . GLU A 1 85 ? -5.876 6.634 -5.713 1.00 92.38 85 GLU A O 1
ATOM 664 N N . ILE A 1 86 ? -5.819 4.533 -6.498 1.00 93.19 86 ILE A N 1
ATOM 665 C CA . ILE A 1 86 ? -4.827 4.780 -7.551 1.00 93.19 86 ILE A CA 1
ATOM 666 C C . ILE A 1 86 ? -5.364 4.387 -8.922 1.00 93.19 86 ILE A C 1
ATOM 668 O O . ILE A 1 86 ? -6.185 3.482 -9.057 1.00 93.19 86 ILE A O 1
ATOM 672 N N . GLU A 1 87 ? -4.853 5.038 -9.963 1.00 91.94 87 GLU A N 1
ATOM 673 C CA . GLU A 1 87 ? -5.036 4.551 -11.327 1.00 91.94 87 GLU A CA 1
ATOM 674 C C . GLU A 1 87 ? -4.187 3.297 -11.528 1.00 91.94 87 GLU A C 1
ATOM 676 O O . GLU A 1 87 ? -2.963 3.333 -11.393 1.00 91.94 87 GLU A O 1
ATOM 681 N N . HIS A 1 88 ? -4.833 2.179 -11.838 1.00 86.62 88 HIS A N 1
ATOM 682 C CA . HIS A 1 88 ? -4.152 0.921 -12.112 1.00 86.62 88 HIS A CA 1
ATOM 683 C C . HIS A 1 88 ? -3.495 0.946 -13.494 1.00 86.62 88 HIS A C 1
ATOM 685 O O . HIS A 1 88 ? -3.930 1.658 -14.398 1.00 86.62 88 HIS A O 1
ATOM 691 N N . SER A 1 89 ? -2.429 0.165 -13.681 1.00 84.50 89 SER A N 1
ATOM 692 C CA . SER A 1 89 ? -1.827 0.039 -15.010 1.00 84.50 89 SER A CA 1
ATOM 693 C C . SER A 1 89 ? -2.818 -0.607 -15.980 1.00 84.50 89 SER A C 1
ATOM 695 O O . SER A 1 89 ? -3.371 -1.649 -15.642 1.00 84.50 89 SER A O 1
ATOM 697 N N . ASP A 1 90 ? -2.978 -0.055 -17.185 1.00 73.94 90 ASP A N 1
ATOM 698 C CA . ASP A 1 90 ? -3.880 -0.601 -18.207 1.00 73.94 90 ASP A CA 1
ATOM 699 C C . ASP A 1 90 ? -3.709 -2.137 -18.366 1.00 73.94 90 ASP A C 1
ATOM 701 O O . ASP A 1 90 ? -2.606 -2.638 -18.640 1.00 73.94 90 ASP A O 1
ATOM 705 N N . ASN A 1 91 ? -4.819 -2.875 -18.204 1.00 53.84 91 ASN A N 1
ATOM 706 C CA . ASN A 1 91 ? -4.968 -4.335 -18.002 1.00 53.84 91 ASN A CA 1
ATOM 707 C C . ASN A 1 91 ? -4.861 -4.853 -16.550 1.00 53.84 91 ASN A C 1
ATOM 709 O O . ASN A 1 91 ? -4.045 -5.754 -16.314 1.00 53.84 91 ASN A O 1
ATOM 713 N N . ASP A 1 92 ? -5.699 -4.352 -15.641 1.00 50.22 92 ASP A N 1
ATOM 714 C CA . ASP A 1 92 ? -6.170 -5.120 -14.471 1.00 50.22 92 ASP A CA 1
ATOM 715 C C . ASP A 1 92 ? -7.606 -5.617 -14.721 1.00 50.22 92 ASP A C 1
ATOM 717 O O . ASP A 1 92 ? -8.409 -4.838 -15.292 1.00 50.22 92 ASP A O 1
#

pLDDT: mean 93.85, std 7.31, range [50.22, 98.5]

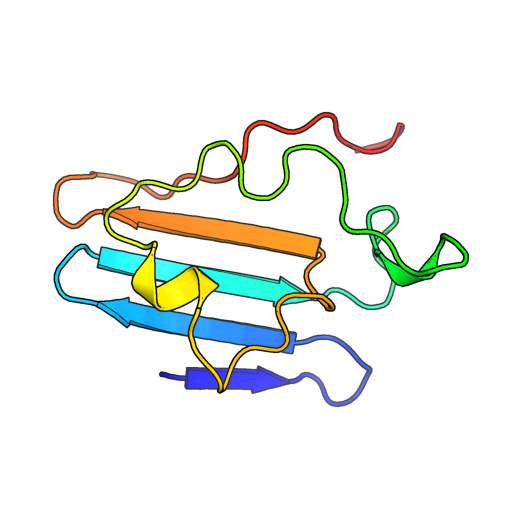Mean predicted aligned error: 3.36 Å

Radius of gyration: 13.11 Å; Cα contacts (8 Å, |Δi|>4): 157; chains: 1; bounding box: 31×26×36 Å

Foldseek 3Di:
DDKDDPVPFKIKDWDQDLFWIKIFIADPPFPQFQVVDVVRDHAPQQCVPPDPSCVCVCVPPVDPNSRTRWMKIDTPPDPDIDTTPHDGDPPD

Sequence (92 aa):
MSAIKNGCGDELFAHFVPGGCFIKGFAHESKMTPFKRNPPQLWPGLFDSVPNAFAHSLNEPAFDIPATTFVIWRLTSDDGWSTSEIEHSDND

Secondary structure (DSSP, 8-state):
-EEEE-SSS-EEEEEEETTEEEEEEE-TT-TT-GGGSSS--PPTTTTTT--GGGHHHHT-TTS-TTS-SEEEEEETT-SS-EE---PPPS--